Protein AF-A0A954CKX5-F1 (afdb_monomer)

Sequence (152 aa):
MALTPSQRLAYLEKWARLHYANYLRYARDHALVWDEKLSFSQRNLVERLTDEQAELYKDIIQAIYDADGIEPPLGYLEDVAYLNYVHLPVLFSRAVNRFDALLPQFQTDANACLEAGEFELADLGQRIVDQVRAHADAIRPYCENEDQLSPA

Nearest PDB structures (foldseek):
  3ogh-assembly1_B  TM=6.678E-01  e=1.708E+00  Escherichia coli O6

Structure (mmCIF, N/CA/C/O backbone):
data_AF-A0A954CKX5-F1
#
_entry.id   AF-A0A954CKX5-F1
#
loop_
_atom_site.group_PDB
_atom_site.id
_atom_site.type_symbol
_atom_site.label_atom_id
_atom_site.label_alt_id
_atom_site.label_comp_id
_atom_site.label_asym_id
_atom_site.label_entity_id
_atom_site.label_seq_id
_atom_site.pdbx_PDB_ins_code
_atom_site.Cartn_x
_atom_site.Cartn_y
_atom_site.Cartn_z
_atom_site.occupancy
_atom_site.B_iso_or_equiv
_atom_site.auth_seq_id
_atom_site.auth_comp_id
_atom_site.auth_asym_id
_atom_site.auth_atom_id
_atom_site.pdbx_PDB_model_num
ATOM 1 N N . MET A 1 1 ? -6.529 0.471 25.352 1.00 67.19 1 MET A N 1
ATOM 2 C CA . MET A 1 1 ? -7.555 1.533 25.198 1.00 67.19 1 MET A CA 1
ATOM 3 C C . MET A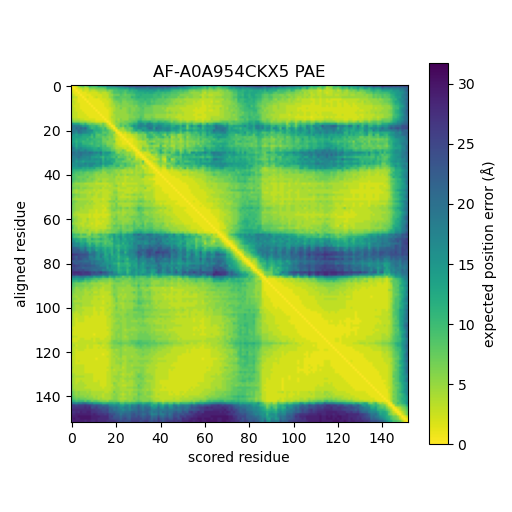 1 1 ? -8.075 1.420 23.781 1.00 67.19 1 MET A C 1
ATOM 5 O O . MET A 1 1 ? -7.246 1.239 22.904 1.00 67.19 1 MET A O 1
ATOM 9 N N . ALA A 1 2 ? -9.390 1.482 23.565 1.00 81.19 2 ALA A N 1
ATOM 10 C CA . ALA A 1 2 ? -9.944 1.479 22.210 1.00 81.19 2 ALA A CA 1
ATOM 11 C C . ALA A 1 2 ? -9.517 2.748 21.450 1.00 81.19 2 ALA A C 1
ATOM 13 O O . ALA A 1 2 ? -9.342 3.801 22.075 1.00 81.19 2 ALA A O 1
ATOM 14 N N . LEU A 1 3 ? -9.353 2.648 20.129 1.00 84.88 3 LEU A N 1
ATOM 15 C CA . LEU A 1 3 ? -9.081 3.812 19.286 1.00 84.88 3 LEU A CA 1
ATOM 16 C C . LEU A 1 3 ? -10.316 4.713 19.225 1.00 84.88 3 LEU A C 1
ATOM 18 O O . LEU A 1 3 ? -11.454 4.244 19.166 1.00 84.88 3 LEU A O 1
ATOM 22 N N . THR A 1 4 ? -10.104 6.026 19.200 1.00 87.69 4 THR A N 1
ATOM 23 C CA . THR A 1 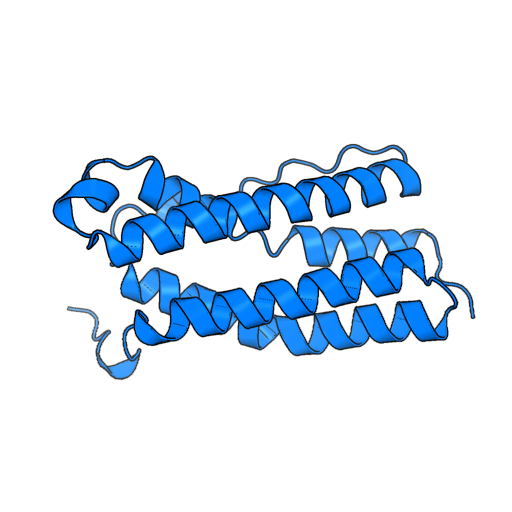4 ? -11.192 6.961 18.903 1.00 87.69 4 THR A CA 1
ATOM 24 C C . THR A 1 4 ? -11.554 6.898 17.412 1.00 87.69 4 THR A C 1
ATOM 26 O O . THR A 1 4 ? -10.698 6.565 16.586 1.00 87.69 4 THR A O 1
ATOM 29 N N . PRO A 1 5 ? -12.790 7.265 17.019 1.00 84.62 5 PRO A N 1
ATOM 30 C CA . PRO A 1 5 ? -13.170 7.362 15.606 1.00 84.62 5 PRO A CA 1
ATOM 31 C C . PRO A 1 5 ? -12.210 8.239 14.789 1.00 84.62 5 PRO A C 1
ATOM 33 O O . PRO A 1 5 ? -11.792 7.857 13.701 1.00 84.62 5 PRO A O 1
ATOM 36 N N . SER A 1 6 ? -11.757 9.360 15.359 1.00 84.50 6 SER A N 1
ATOM 37 C CA . SER A 1 6 ? -10.783 10.248 14.715 1.00 84.50 6 SER A CA 1
ATOM 38 C C . SER A 1 6 ? -9.407 9.599 14.528 1.00 84.50 6 SER A C 1
ATOM 40 O O . SER A 1 6 ? -8.734 9.885 13.544 1.00 84.50 6 SER A O 1
ATOM 42 N N . GLN A 1 7 ? -8.976 8.723 15.443 1.00 87.00 7 GLN A N 1
ATOM 43 C CA . GLN A 1 7 ? -7.728 7.968 15.284 1.00 87.00 7 GLN A CA 1
ATOM 44 C C . GLN A 1 7 ? -7.848 6.914 14.182 1.00 87.00 7 GLN A C 1
ATOM 46 O O . GLN A 1 7 ? -6.953 6.819 13.345 1.00 87.00 7 GLN A O 1
ATOM 51 N N . ARG A 1 8 ? -8.963 6.171 14.144 1.00 85.31 8 ARG A N 1
ATOM 52 C CA . ARG A 1 8 ? -9.246 5.196 13.078 1.00 85.31 8 ARG A CA 1
ATOM 53 C C . ARG A 1 8 ? -9.237 5.867 11.702 1.00 85.31 8 ARG A C 1
ATOM 55 O O . ARG A 1 8 ? -8.527 5.413 10.809 1.00 85.31 8 ARG A O 1
ATOM 62 N N . LEU A 1 9 ? -9.953 6.984 11.562 1.00 85.06 9 LEU A N 1
ATOM 63 C CA . LEU A 1 9 ? -9.996 7.744 10.314 1.00 85.06 9 LEU A CA 1
ATOM 64 C C . LEU A 1 9 ? -8.609 8.271 9.924 1.00 85.06 9 LEU A C 1
ATOM 66 O O . LEU A 1 9 ? -8.210 8.139 8.774 1.00 85.06 9 LEU A O 1
ATOM 70 N N . ALA A 1 10 ? -7.831 8.792 10.877 1.00 85.50 10 ALA A N 1
ATOM 71 C CA . ALA A 1 10 ? -6.480 9.277 10.599 1.00 85.50 10 ALA A CA 1
ATOM 72 C C . ALA A 1 10 ? -5.536 8.173 10.088 1.00 85.50 10 ALA A C 1
ATOM 74 O O . ALA A 1 10 ? -4.696 8.442 9.226 1.00 85.50 10 ALA A O 1
ATOM 75 N N . TYR A 1 11 ? -5.658 6.939 10.592 1.00 88.06 11 TYR A N 1
ATOM 76 C CA . TYR A 1 11 ? -4.899 5.798 10.070 1.00 88.06 11 TYR A CA 1
ATOM 77 C C . TYR A 1 11 ? -5.329 5.449 8.647 1.00 88.06 11 TYR A C 1
ATOM 79 O O . TYR A 1 11 ? -4.481 5.383 7.758 1.00 88.06 11 TYR A O 1
ATOM 87 N N . LEU A 1 12 ? -6.635 5.330 8.408 1.00 86.44 12 LEU A N 1
ATOM 88 C CA . LEU A 1 12 ? -7.182 5.024 7.089 1.00 86.44 12 LEU A CA 1
ATOM 89 C C . LEU A 1 12 ? -6.832 6.094 6.045 1.00 86.44 12 LEU A C 1
ATOM 91 O O . LEU A 1 12 ? -6.380 5.760 4.953 1.00 86.44 12 LEU A O 1
ATOM 95 N N . GLU A 1 13 ? -6.953 7.380 6.381 1.00 81.12 13 GLU A N 1
ATOM 96 C CA . GLU A 1 13 ? -6.547 8.481 5.504 1.00 81.12 13 GLU A CA 1
ATOM 97 C C . GLU A 1 13 ? -5.048 8.439 5.199 1.00 81.12 13 GLU A C 1
ATOM 99 O O . GLU A 1 13 ? -4.632 8.687 4.065 1.00 81.12 13 GLU A O 1
ATOM 104 N N . LYS A 1 14 ? -4.213 8.130 6.199 1.00 83.19 14 LYS A N 1
ATOM 105 C CA . LYS A 1 14 ? -2.767 8.014 5.992 1.00 83.19 14 LYS A CA 1
ATOM 106 C C . LYS A 1 14 ? -2.444 6.850 5.051 1.00 83.19 14 LYS A C 1
ATOM 108 O O . LYS A 1 14 ? -1.632 7.027 4.142 1.00 83.19 14 LYS A O 1
ATOM 113 N N . TRP A 1 15 ? -3.086 5.699 5.232 1.00 85.44 15 TRP A N 1
ATOM 114 C CA . TRP A 1 15 ? -2.910 4.530 4.371 1.00 85.44 15 TRP A CA 1
ATOM 115 C C . TRP A 1 15 ? -3.434 4.773 2.949 1.00 85.44 15 TRP A C 1
ATOM 117 O O . TRP A 1 15 ? -2.749 4.440 1.984 1.00 85.44 15 TRP A O 1
ATOM 127 N N . ALA A 1 16 ? -4.565 5.468 2.800 1.00 76.69 16 ALA A N 1
ATOM 128 C CA . ALA A 1 16 ? -5.118 5.874 1.505 1.00 76.69 16 ALA A CA 1
ATOM 129 C C . ALA A 1 16 ? -4.187 6.823 0.725 1.00 76.69 16 ALA A C 1
ATOM 131 O O . ALA A 1 16 ? -4.120 6.773 -0.503 1.00 76.69 16 ALA A O 1
ATOM 132 N N . ARG A 1 17 ? -3.423 7.682 1.417 1.00 70.25 17 ARG A N 1
ATOM 133 C CA . ARG A 1 17 ? -2.452 8.610 0.798 1.00 70.25 17 ARG A CA 1
ATOM 134 C C . ARG A 1 17 ? -1.205 7.929 0.236 1.00 70.25 17 ARG A C 1
ATOM 136 O O . ARG A 1 17 ? -0.391 8.601 -0.409 1.00 70.25 17 ARG A O 1
ATOM 143 N N . LEU A 1 18 ? -1.032 6.623 0.430 1.00 69.00 18 LEU A N 1
ATOM 144 C CA . LEU A 1 18 ? 0.042 5.860 -0.206 1.00 69.00 18 LEU A CA 1
ATOM 145 C C . LEU A 1 18 ? -0.249 5.556 -1.690 1.00 69.00 18 LEU A C 1
ATOM 147 O O . LEU A 1 18 ? 0.277 4.608 -2.266 1.00 69.00 18 LEU A O 1
ATOM 151 N N . HIS A 1 19 ? -1.089 6.365 -2.334 1.00 60.50 19 HIS A N 1
ATOM 152 C CA . HIS A 1 19 ? -1.658 6.035 -3.622 1.00 60.50 19 HIS A CA 1
ATOM 153 C C . HIS A 1 19 ? -0.655 6.138 -4.775 1.00 60.50 19 HIS A C 1
ATOM 155 O O . HIS A 1 19 ? -0.450 7.171 -5.411 1.00 60.50 19 HIS A O 1
ATOM 161 N N . TYR A 1 20 ? -0.056 4.985 -5.041 1.00 56.16 20 TYR A N 1
ATOM 162 C CA . TYR A 1 20 ? 0.888 4.698 -6.106 1.00 56.16 20 TYR A CA 1
ATOM 163 C C . TYR A 1 20 ? 0.225 4.579 -7.488 1.00 56.16 20 TYR A C 1
ATOM 165 O O . TYR A 1 20 ? 0.870 4.714 -8.523 1.00 56.16 20 TYR A O 1
ATOM 173 N N . ALA A 1 21 ? -1.091 4.361 -7.527 1.00 55.53 21 ALA A N 1
ATOM 174 C CA . ALA A 1 21 ? -1.828 4.070 -8.751 1.00 55.53 21 ALA A CA 1
ATOM 175 C C . ALA A 1 21 ? -1.700 5.164 -9.819 1.00 55.53 21 ALA A C 1
ATOM 177 O O . ALA A 1 21 ? -1.778 4.851 -10.997 1.00 55.53 21 ALA A O 1
ATOM 178 N N . ASN A 1 22 ? -1.468 6.426 -9.451 1.00 57.81 22 ASN A N 1
ATOM 179 C CA . ASN A 1 22 ? -1.498 7.525 -10.416 1.00 57.81 22 ASN A CA 1
ATOM 180 C C . ASN A 1 22 ? -0.339 7.499 -11.416 1.00 57.81 22 ASN A C 1
ATOM 182 O O . ASN A 1 22 ? -0.561 7.777 -12.590 1.00 57.81 22 ASN A O 1
ATOM 186 N N . TYR A 1 23 ? 0.872 7.126 -10.995 1.00 59.38 23 TYR A N 1
ATOM 187 C CA . TYR A 1 23 ? 2.006 7.068 -11.919 1.00 59.38 23 TYR A CA 1
ATOM 188 C C . TYR A 1 23 ? 2.104 5.691 -12.622 1.00 59.38 23 TYR A C 1
ATOM 190 O O . TYR A 1 23 ? 2.491 5.651 -13.785 1.00 59.38 23 TYR A O 1
ATOM 198 N N . LEU A 1 24 ? 1.688 4.579 -11.981 1.00 64.75 24 LEU A N 1
ATOM 199 C CA . LEU A 1 24 ? 1.516 3.280 -12.659 1.00 64.75 24 LEU A CA 1
ATOM 200 C C . LEU A 1 24 ? 0.453 3.389 -13.757 1.00 64.75 24 LEU A C 1
ATOM 202 O O . LEU A 1 24 ? 0.694 2.988 -14.893 1.00 64.75 24 LEU A O 1
ATOM 206 N N . ARG A 1 25 ? -0.702 3.990 -13.429 1.00 65.00 25 ARG A N 1
ATOM 207 C CA . ARG A 1 25 ? -1.741 4.322 -14.409 1.00 65.00 25 ARG A CA 1
ATOM 208 C C . ARG A 1 25 ? -1.206 5.272 -15.453 1.00 65.00 25 ARG A C 1
ATOM 210 O O . ARG A 1 25 ? -1.466 5.033 -16.613 1.00 65.00 25 ARG A O 1
ATOM 217 N N . TYR A 1 26 ? -0.432 6.294 -15.092 1.00 64.69 26 TYR A N 1
ATOM 218 C CA . TYR A 1 26 ? 0.193 7.157 -16.092 1.00 64.69 26 TYR A CA 1
ATOM 219 C C . TYR A 1 26 ? 1.087 6.355 -17.046 1.00 64.69 26 TYR A C 1
ATOM 221 O O . TYR A 1 26 ? 0.926 6.478 -18.251 1.00 64.69 26 TYR A O 1
ATOM 229 N N . ALA A 1 27 ? 1.978 5.496 -16.538 1.00 62.47 27 ALA A N 1
ATOM 230 C CA . ALA A 1 27 ? 2.854 4.665 -17.362 1.00 62.47 27 ALA A CA 1
ATOM 231 C C . ALA A 1 27 ? 2.058 3.719 -18.274 1.00 62.47 27 ALA A C 1
ATOM 233 O O . ALA A 1 27 ? 2.419 3.569 -19.438 1.00 62.47 27 ALA A O 1
ATOM 234 N N . ARG A 1 28 ? 0.968 3.137 -17.759 1.00 63.88 28 ARG A N 1
ATOM 235 C CA . ARG A 1 28 ? 0.019 2.298 -18.505 1.00 63.88 28 ARG A CA 1
ATOM 236 C C . ARG A 1 28 ? -0.762 3.073 -19.564 1.00 63.88 28 ARG A C 1
ATOM 238 O O . ARG A 1 28 ? -0.912 2.607 -20.687 1.00 63.88 28 ARG A O 1
ATOM 245 N N . ASP A 1 29 ? -1.268 4.243 -19.203 1.00 67.50 29 ASP A N 1
ATOM 246 C CA . ASP A 1 29 ? -2.199 5.029 -20.009 1.00 67.50 29 ASP A CA 1
ATOM 247 C C . ASP A 1 29 ? -1.442 5.913 -21.037 1.00 67.50 29 ASP A C 1
ATOM 249 O O . ASP A 1 29 ? -2.016 6.315 -22.050 1.00 67.50 29 ASP A O 1
ATOM 253 N N . HIS A 1 30 ? -0.139 6.178 -20.843 1.00 65.88 30 HIS A N 1
ATOM 254 C CA . HIS A 1 30 ? 0.730 6.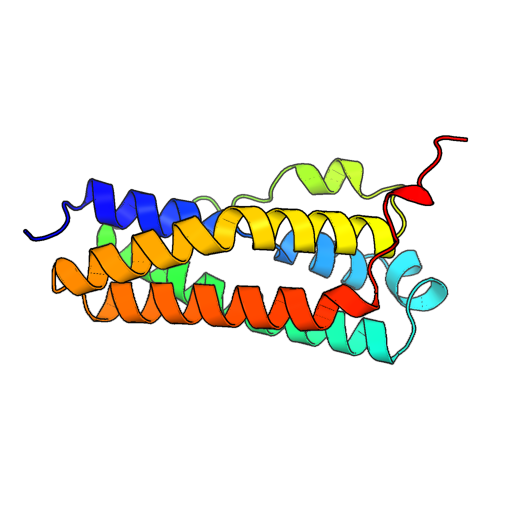843 -21.823 1.00 65.88 30 HIS A CA 1
ATOM 255 C C . HIS A 1 30 ? 1.419 5.841 -22.758 1.00 65.88 30 HIS A C 1
ATOM 257 O O . HIS A 1 30 ? 2.510 5.349 -22.471 1.00 65.88 30 HIS A O 1
ATOM 263 N N . ALA A 1 31 ? 0.840 5.648 -23.948 1.00 56.28 31 ALA A N 1
ATOM 264 C CA . ALA A 1 31 ? 1.341 4.738 -24.988 1.00 56.28 31 ALA A CA 1
ATOM 265 C C . ALA A 1 31 ? 2.846 4.886 -25.300 1.00 56.28 31 ALA A C 1
ATOM 267 O O . ALA A 1 31 ? 3.539 3.892 -25.483 1.00 56.28 31 ALA A O 1
ATOM 268 N N . LEU A 1 32 ? 3.384 6.113 -25.299 1.00 63.44 32 LEU A N 1
ATOM 269 C CA . LEU A 1 32 ? 4.816 6.350 -25.536 1.00 63.44 32 LEU A CA 1
ATOM 270 C C . LEU A 1 32 ? 5.704 5.738 -24.437 1.00 63.44 32 LEU A C 1
ATOM 272 O O . LEU A 1 32 ? 6.742 5.145 -24.723 1.00 63.44 32 LEU A O 1
ATOM 276 N N . VAL A 1 33 ? 5.304 5.878 -23.171 1.00 60.78 33 VAL A N 1
ATOM 277 C CA . VAL A 1 33 ? 6.016 5.272 -22.036 1.00 60.78 33 VAL A CA 1
ATOM 278 C C . VAL A 1 33 ? 5.807 3.758 -22.051 1.00 60.78 33 VAL A C 1
ATOM 280 O O . VAL A 1 33 ? 6.758 3.002 -21.852 1.00 60.78 33 VAL A O 1
ATOM 283 N N . TRP A 1 34 ? 4.584 3.322 -22.349 1.00 64.62 34 TRP A N 1
ATOM 284 C CA . TRP A 1 34 ? 4.183 1.923 -22.344 1.00 64.62 34 TRP A CA 1
ATOM 285 C C . TRP A 1 34 ? 4.893 1.073 -23.397 1.00 64.62 34 TRP A C 1
ATOM 287 O O . TRP A 1 34 ? 5.434 0.016 -23.075 1.00 64.62 34 TRP A O 1
ATOM 297 N N . ASP A 1 35 ? 4.921 1.524 -24.649 1.00 63.81 35 ASP A N 1
ATOM 298 C CA . ASP A 1 35 ? 5.369 0.690 -25.763 1.00 63.81 35 ASP A CA 1
ATOM 299 C C . ASP A 1 35 ? 6.849 0.876 -26.107 1.00 63.81 35 ASP A C 1
ATOM 301 O O . ASP A 1 35 ? 7.495 -0.089 -26.520 1.00 63.81 35 ASP A O 1
ATOM 305 N N . GLU A 1 36 ? 7.414 2.073 -25.907 1.00 65.94 36 GLU A N 1
ATOM 306 C CA . GLU A 1 36 ? 8.796 2.368 -26.318 1.00 65.94 36 GLU A CA 1
ATOM 307 C C . GLU A 1 36 ? 9.812 2.353 -25.171 1.00 65.94 36 GLU A C 1
ATOM 309 O O . GLU A 1 36 ? 11.006 2.159 -25.411 1.00 65.94 36 GLU A O 1
ATOM 314 N N . LYS A 1 37 ? 9.377 2.591 -23.928 1.00 66.25 37 LYS A N 1
ATOM 315 C CA . LYS A 1 37 ? 10.283 2.706 -22.770 1.00 66.25 37 LYS A CA 1
ATOM 316 C C . LYS A 1 37 ? 10.250 1.494 -21.848 1.00 66.25 37 LYS A C 1
ATOM 318 O O . LYS A 1 37 ? 11.163 1.359 -21.034 1.00 66.25 37 LYS A O 1
ATOM 323 N N . LEU A 1 38 ? 9.250 0.618 -21.986 1.00 70.12 38 LEU A N 1
ATOM 324 C CA . LEU A 1 38 ? 9.085 -0.550 -21.130 1.00 70.12 38 LEU A CA 1
ATOM 325 C C . LEU A 1 38 ? 9.289 -1.887 -21.835 1.00 70.12 38 LEU A C 1
ATOM 327 O O . LEU A 1 38 ? 8.660 -2.215 -22.845 1.00 70.12 38 LEU A O 1
ATOM 331 N N . SER A 1 39 ? 10.108 -2.734 -21.213 1.00 76.38 39 SER A N 1
ATOM 332 C CA . SER A 1 39 ? 10.159 -4.151 -21.545 1.00 76.38 39 SER A CA 1
ATOM 333 C C . SER A 1 39 ? 8.811 -4.819 -21.245 1.00 76.38 39 SER A C 1
ATOM 335 O O . SER A 1 39 ? 8.002 -4.342 -20.445 1.00 76.38 39 SER A O 1
ATOM 337 N N . PHE A 1 40 ? 8.565 -5.973 -21.862 1.00 78.31 40 PHE A N 1
ATOM 338 C CA . PHE A 1 40 ? 7.378 -6.776 -21.561 1.00 78.31 40 PHE A CA 1
ATOM 339 C C . PHE A 1 40 ? 7.289 -7.157 -20.070 1.00 78.31 40 PHE A C 1
ATOM 341 O O . PHE A 1 40 ? 6.210 -7.122 -19.486 1.00 78.31 40 PHE A O 1
ATOM 348 N N . SER A 1 41 ? 8.424 -7.454 -19.423 1.00 78.19 41 SER A N 1
ATOM 349 C CA . SER A 1 41 ? 8.449 -7.781 -17.992 1.00 78.19 41 SER A CA 1
ATOM 350 C C . SER A 1 41 ? 8.099 -6.581 -17.111 1.00 78.19 41 SER A C 1
ATOM 352 O O . SER A 1 41 ? 7.416 -6.748 -16.104 1.00 78.19 41 SER A O 1
ATOM 354 N N . GLN A 1 42 ? 8.522 -5.375 -17.496 1.00 76.25 42 GLN A N 1
ATOM 355 C CA . GLN A 1 42 ? 8.190 -4.146 -16.779 1.00 76.25 42 GLN A CA 1
ATOM 356 C C . GLN A 1 42 ? 6.719 -3.761 -16.957 1.00 76.25 42 GLN A C 1
ATOM 358 O O . GLN A 1 42 ? 6.090 -3.351 -15.987 1.00 76.25 42 GLN A O 1
ATOM 363 N N . ARG A 1 43 ? 6.145 -3.950 -18.152 1.00 80.44 43 ARG A N 1
ATOM 364 C CA . ARG A 1 43 ? 4.703 -3.759 -18.381 1.00 80.44 43 ARG A CA 1
ATOM 365 C C . ARG A 1 43 ? 3.863 -4.693 -17.520 1.00 80.44 43 ARG A C 1
ATOM 367 O O . ARG A 1 43 ? 3.041 -4.210 -16.753 1.00 80.44 43 ARG A O 1
ATOM 374 N N . ASN A 1 44 ? 4.148 -5.996 -17.546 1.00 83.19 44 ASN A N 1
ATOM 375 C CA . ASN A 1 44 ? 3.436 -6.970 -16.708 1.00 83.19 44 ASN A CA 1
ATOM 376 C C . ASN A 1 44 ? 3.557 -6.649 -15.213 1.00 83.19 44 ASN A C 1
ATOM 378 O O . ASN A 1 44 ? 2.611 -6.845 -14.453 1.00 83.19 44 ASN A O 1
ATOM 382 N N . LEU A 1 45 ? 4.724 -6.161 -14.778 1.00 84.31 45 LEU A N 1
ATOM 383 C CA . LEU A 1 45 ? 4.897 -5.693 -13.410 1.00 84.31 45 LEU A CA 1
ATOM 384 C C . LEU A 1 45 ? 3.973 -4.505 -13.128 1.00 84.31 45 LEU A C 1
ATOM 386 O O . LEU A 1 45 ? 3.240 -4.541 -12.148 1.00 84.31 45 LEU A O 1
ATOM 390 N N . VAL A 1 46 ? 3.984 -3.480 -13.982 1.00 79.44 46 VAL A N 1
ATOM 391 C CA . VAL A 1 46 ? 3.155 -2.283 -13.804 1.00 79.44 46 VAL A CA 1
ATOM 392 C C . VAL A 1 46 ? 1.664 -2.627 -13.774 1.00 79.44 46 VAL A C 1
ATOM 394 O O . VAL A 1 46 ? 0.966 -2.141 -12.886 1.00 79.44 46 VAL A O 1
ATOM 397 N N . GLU A 1 47 ? 1.178 -3.489 -14.670 1.00 82.12 47 GLU A N 1
ATOM 398 C CA . GLU A 1 47 ? -0.225 -3.938 -14.674 1.00 82.12 47 GLU A CA 1
ATOM 399 C C . GLU A 1 47 ? -0.587 -4.625 -13.359 1.00 82.12 47 GLU A C 1
ATOM 401 O O . GLU A 1 47 ? -1.481 -4.169 -12.647 1.00 82.12 47 GLU A O 1
ATOM 406 N N . ARG A 1 48 ? 0.181 -5.653 -12.979 1.00 87.00 48 ARG A N 1
ATOM 407 C CA . ARG A 1 48 ? -0.054 -6.416 -11.752 1.00 87.00 48 ARG A CA 1
ATOM 408 C C . ARG A 1 48 ? -0.085 -5.520 -10.515 1.00 87.00 48 ARG A C 1
ATOM 410 O O . ARG A 1 48 ? -1.000 -5.626 -9.706 1.00 87.00 48 ARG A O 1
ATOM 417 N N . LEU A 1 49 ? 0.900 -4.632 -10.368 1.00 83.81 49 LEU A N 1
ATOM 418 C CA . LEU A 1 49 ? 0.961 -3.723 -9.223 1.00 83.81 49 LEU A CA 1
ATOM 419 C C . LEU A 1 49 ? -0.210 -2.730 -9.224 1.00 83.81 49 LEU A C 1
ATOM 421 O O . LEU A 1 49 ? -0.686 -2.359 -8.155 1.00 83.81 49 LEU A O 1
ATOM 425 N N . THR A 1 50 ? -0.688 -2.309 -10.401 1.00 78.75 50 THR A N 1
ATOM 426 C CA . THR A 1 50 ? -1.845 -1.405 -10.520 1.00 78.75 50 THR A CA 1
ATOM 427 C C . THR A 1 50 ? -3.108 -2.084 -10.018 1.00 78.75 50 THR A C 1
ATOM 429 O O . THR A 1 50 ? -3.848 -1.487 -9.238 1.00 78.75 50 THR A O 1
ATOM 432 N N . ASP A 1 51 ? -3.332 -3.326 -10.439 1.00 82.31 51 ASP A N 1
ATOM 433 C CA . ASP A 1 51 ? -4.518 -4.091 -10.068 1.00 82.31 51 ASP A CA 1
ATOM 434 C C . ASP A 1 51 ? -4.499 -4.448 -8.575 1.00 82.31 51 ASP A C 1
ATOM 436 O O . ASP A 1 51 ? -5.476 -4.207 -7.868 1.00 82.31 51 ASP A O 1
ATOM 440 N N . GLU A 1 52 ? -3.360 -4.926 -8.059 1.00 85.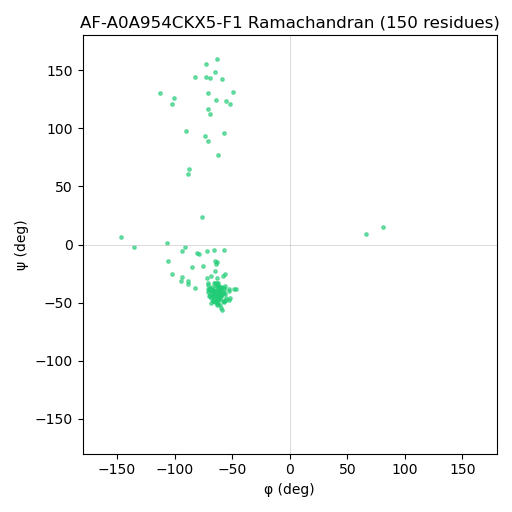88 52 GLU A N 1
ATOM 441 C CA . GLU A 1 52 ? -3.180 -5.232 -6.632 1.00 85.88 52 GLU A CA 1
ATOM 442 C C . GLU A 1 52 ? -3.430 -3.995 -5.741 1.00 85.88 52 GLU A C 1
ATOM 444 O O . GLU A 1 52 ? -4.087 -4.101 -4.702 1.00 85.88 52 GLU A O 1
ATOM 449 N N . GLN A 1 53 ? -2.948 -2.813 -6.151 1.00 79.12 53 GLN A N 1
ATOM 450 C CA . GLN A 1 53 ? -3.202 -1.549 -5.444 1.00 79.12 53 GLN A CA 1
ATOM 451 C C . GLN A 1 53 ? -4.671 -1.120 -5.526 1.00 79.12 53 GLN A C 1
ATOM 453 O O . GLN A 1 53 ? -5.218 -0.604 -4.553 1.00 79.12 53 GLN A O 1
ATOM 458 N N . ALA A 1 54 ? -5.311 -1.290 -6.687 1.00 78.00 54 ALA A N 1
ATOM 459 C CA . ALA A 1 54 ? -6.700 -0.891 -6.883 1.00 78.00 54 ALA A CA 1
ATOM 460 C C . ALA A 1 54 ? -7.648 -1.684 -5.975 1.00 78.00 54 ALA A C 1
ATOM 462 O O . ALA A 1 54 ? -8.572 -1.100 -5.412 1.00 78.00 54 ALA A O 1
ATOM 463 N N . GLU A 1 55 ? -7.405 -2.984 -5.801 1.00 82.06 55 GLU A N 1
ATOM 464 C CA . GLU A 1 55 ? -8.191 -3.820 -4.890 1.00 82.06 55 GLU A CA 1
ATOM 465 C C . GLU A 1 55 ? -7.997 -3.410 -3.428 1.00 82.06 55 GLU A C 1
ATOM 467 O O . GLU A 1 55 ? -8.975 -3.156 -2.730 1.00 82.06 55 GLU A O 1
ATOM 472 N N . LEU A 1 56 ? -6.752 -3.244 -2.972 1.00 82.12 56 LEU A N 1
ATOM 473 C CA . LEU A 1 56 ? -6.506 -2.843 -1.586 1.00 82.12 56 LEU A CA 1
ATOM 474 C C . LEU A 1 56 ? -7.056 -1.443 -1.281 1.00 82.12 56 LEU A C 1
ATOM 476 O O . LEU A 1 56 ? -7.546 -1.183 -0.184 1.00 82.12 56 LEU A O 1
ATOM 480 N N . TYR A 1 57 ? -7.013 -0.538 -2.255 1.00 78.44 57 TYR A N 1
ATOM 481 C CA . TYR A 1 57 ? -7.593 0.784 -2.087 1.00 78.44 57 TYR A CA 1
ATOM 482 C C . TYR A 1 57 ? -9.109 0.741 -1.901 1.00 78.44 57 TYR A C 1
ATOM 484 O O . TYR A 1 57 ? -9.624 1.462 -1.050 1.00 78.44 57 TYR A O 1
ATOM 492 N N . LYS A 1 58 ? -9.827 -0.119 -2.636 1.00 80.38 58 LYS A N 1
ATOM 493 C CA . LYS A 1 58 ? -11.272 -0.305 -2.425 1.00 80.38 58 LYS A CA 1
ATOM 494 C C . LYS A 1 58 ? -11.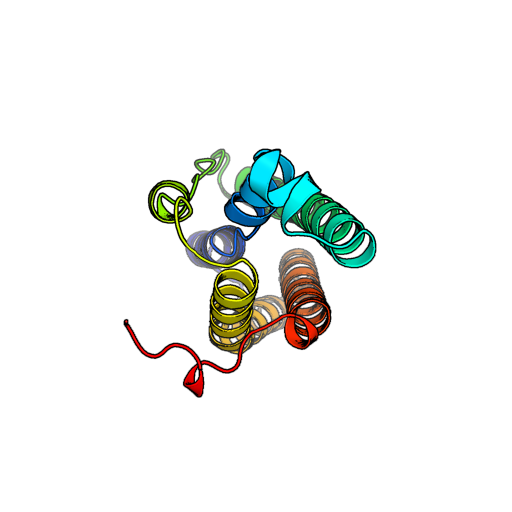571 -0.722 -0.988 1.00 80.38 58 LYS A C 1
ATOM 496 O O . LYS A 1 58 ? -12.485 -0.159 -0.394 1.00 80.38 58 LYS A O 1
ATOM 501 N N . ASP A 1 59 ? -10.772 -1.625 -0.419 1.00 85.19 59 ASP A N 1
ATOM 502 C CA . ASP A 1 59 ? -10.924 -2.051 0.977 1.00 85.19 59 ASP A CA 1
ATOM 503 C C . ASP A 1 59 ? -10.729 -0.878 1.955 1.00 85.19 59 ASP A C 1
ATOM 505 O O . ASP A 1 59 ? -11.507 -0.717 2.894 1.00 85.19 59 ASP A O 1
ATOM 509 N N . ILE A 1 60 ? -9.734 -0.012 1.719 1.00 83.25 60 ILE A N 1
ATOM 510 C CA . ILE A 1 60 ? -9.491 1.184 2.546 1.00 83.25 60 ILE A CA 1
ATOM 511 C C . ILE A 1 60 ? -10.654 2.176 2.434 1.00 83.25 60 ILE A C 1
ATOM 513 O O . ILE A 1 60 ? -11.097 2.721 3.443 1.00 83.25 60 ILE A O 1
ATOM 517 N N . ILE A 1 61 ? -11.158 2.412 1.221 1.00 80.62 61 ILE A N 1
ATOM 518 C CA . ILE A 1 61 ? -12.294 3.309 0.981 1.00 80.62 61 ILE A CA 1
ATOM 519 C C . ILE A 1 61 ? -13.556 2.786 1.657 1.00 80.62 61 ILE A C 1
ATOM 521 O O . ILE A 1 61 ? -14.246 3.556 2.325 1.00 80.62 61 ILE A O 1
ATOM 525 N N . GLN A 1 62 ? -13.827 1.487 1.535 1.00 82.69 62 GLN A N 1
ATOM 526 C CA . GLN A 1 62 ? -14.950 0.856 2.215 1.00 82.69 62 GLN A CA 1
ATOM 527 C C . GLN A 1 62 ? -14.813 0.997 3.735 1.00 82.69 62 GLN A C 1
ATOM 529 O O . GLN A 1 62 ? -15.765 1.406 4.391 1.00 82.69 62 GLN A O 1
ATOM 534 N N . ALA A 1 63 ? -13.618 0.775 4.290 1.00 83.38 63 ALA A N 1
ATOM 535 C CA . ALA A 1 63 ? -13.370 0.950 5.719 1.00 83.38 63 ALA A CA 1
ATOM 536 C C . ALA A 1 63 ? -13.570 2.402 6.194 1.00 83.38 63 ALA A C 1
ATOM 538 O O . ALA A 1 63 ? -14.052 2.620 7.304 1.00 83.38 63 ALA A O 1
ATOM 539 N N . ILE A 1 64 ? -13.237 3.408 5.373 1.00 80.19 64 ILE A N 1
ATOM 540 C CA . ILE A 1 64 ? -13.525 4.815 5.701 1.00 80.19 64 ILE A CA 1
ATOM 541 C C . ILE A 1 64 ? -15.031 5.087 5.653 1.00 80.19 64 ILE A C 1
ATOM 543 O O . ILE A 1 64 ? -15.568 5.723 6.564 1.00 80.19 64 ILE A O 1
ATOM 547 N N . TYR A 1 65 ? -15.714 4.579 4.626 1.00 77.94 65 TYR A N 1
ATOM 548 C CA . TYR A 1 65 ? -17.160 4.719 4.492 1.00 77.94 65 TYR A CA 1
ATOM 549 C C . TYR A 1 65 ? -17.898 4.097 5.684 1.00 77.94 65 TYR A C 1
ATOM 551 O O . TYR A 1 65 ? -18.784 4.727 6.256 1.00 77.94 65 TYR A O 1
ATOM 559 N N . ASP A 1 66 ? -17.489 2.908 6.118 1.00 81.19 66 ASP A N 1
ATOM 560 C CA . ASP A 1 66 ? -18.089 2.227 7.268 1.00 81.19 66 ASP A CA 1
ATOM 561 C C . ASP A 1 66 ? -17.785 2.946 8.596 1.00 81.19 66 ASP A C 1
ATOM 563 O O . ASP A 1 66 ? -18.575 2.870 9.541 1.00 81.19 66 ASP A O 1
ATOM 567 N N . ALA A 1 67 ? -16.661 3.667 8.677 1.00 75.38 67 ALA A N 1
ATOM 568 C CA . ALA A 1 67 ? -16.239 4.383 9.878 1.00 75.38 67 ALA A CA 1
ATOM 569 C C . ALA A 1 67 ? -16.900 5.763 10.057 1.00 75.38 67 ALA A C 1
ATOM 571 O O . ALA A 1 67 ? -17.184 6.135 11.197 1.00 75.38 67 ALA A O 1
ATOM 572 N N . ASP A 1 68 ? -17.116 6.524 8.978 1.00 71.88 68 ASP A N 1
ATOM 573 C CA . ASP A 1 68 ? -17.563 7.931 9.060 1.00 71.88 68 ASP A CA 1
ATOM 574 C C . ASP A 1 68 ? -18.693 8.291 8.073 1.00 71.88 68 ASP A C 1
ATOM 576 O O . ASP A 1 68 ? -19.185 9.416 8.057 1.00 71.88 68 ASP A O 1
ATOM 580 N N . GLY A 1 69 ? -19.136 7.353 7.227 1.00 71.25 69 GLY A N 1
ATOM 581 C CA . GLY A 1 69 ? -20.175 7.589 6.213 1.00 71.25 69 GLY A CA 1
ATOM 582 C C . GLY A 1 69 ? -19.762 8.565 5.105 1.00 71.25 69 GLY A C 1
ATOM 583 O O . GLY A 1 69 ? -20.601 8.982 4.304 1.00 71.25 69 GLY A O 1
ATOM 584 N N . ILE A 1 70 ? -18.484 8.949 5.065 1.00 67.50 70 ILE A N 1
ATOM 585 C CA . ILE A 1 70 ? -17.912 9.878 4.094 1.00 67.50 70 ILE A CA 1
ATOM 586 C C . ILE A 1 70 ? -17.192 9.065 3.026 1.00 67.50 70 ILE A C 1
ATOM 588 O O . ILE A 1 70 ? -16.308 8.267 3.330 1.00 67.50 70 ILE A O 1
ATOM 592 N N . GLU A 1 71 ? -17.542 9.300 1.763 1.00 60.59 71 GLU A N 1
ATOM 593 C CA . GLU A 1 71 ? -16.721 8.844 0.648 1.00 60.59 71 GLU A CA 1
ATOM 594 C C . GLU A 1 71 ? -15.443 9.699 0.629 1.00 60.59 71 GLU A C 1
ATOM 596 O O . GLU A 1 71 ? -15.529 10.925 0.482 1.00 60.59 71 GLU A O 1
ATOM 601 N N . PRO A 1 72 ? -14.254 9.107 0.832 1.00 57.53 72 PRO A N 1
ATOM 602 C CA . PRO A 1 72 ? -13.010 9.860 0.823 1.00 57.53 72 PRO A CA 1
ATOM 603 C C . PRO A 1 72 ? -12.858 10.546 -0.530 1.00 57.53 72 PRO A C 1
ATOM 605 O O . PRO A 1 72 ? -13.191 9.940 -1.554 1.00 57.53 72 PRO A O 1
ATOM 608 N N . PRO A 1 73 ? -12.323 11.777 -0.590 1.00 51.88 73 PRO A N 1
ATOM 609 C CA . PRO A 1 73 ? -11.973 12.348 -1.875 1.00 51.88 73 PRO A CA 1
ATOM 610 C C . PRO A 1 73 ? -11.030 11.364 -2.573 1.00 51.88 73 PRO A C 1
ATOM 612 O O . PRO A 1 73 ? -9.989 11.007 -2.014 1.00 51.88 73 PRO A O 1
ATOM 615 N N . LEU A 1 74 ? -11.403 10.924 -3.782 1.00 52.06 74 LEU A N 1
ATOM 616 C CA . LEU A 1 74 ? -10.519 10.230 -4.718 1.00 52.06 74 LEU A CA 1
ATOM 617 C C . LEU A 1 74 ? -9.404 11.214 -5.079 1.00 52.06 74 LEU A C 1
ATOM 619 O O . LEU A 1 74 ? -9.449 11.910 -6.094 1.00 52.06 74 LEU A O 1
ATOM 623 N N . GLY A 1 75 ? -8.456 11.369 -4.160 1.00 47.53 75 GLY A N 1
ATOM 624 C CA . GLY A 1 75 ? -7.359 12.302 -4.253 1.00 47.53 75 GLY A CA 1
ATOM 625 C C . GLY A 1 75 ? -6.414 11.803 -5.323 1.00 47.53 75 GLY A C 1
ATOM 626 O O . GLY A 1 75 ? -5.476 11.059 -5.043 1.00 47.53 75 GLY A O 1
ATOM 627 N N . TYR A 1 76 ? -6.664 12.220 -6.560 1.00 47.50 76 TYR A N 1
ATOM 628 C CA . TYR A 1 76 ? -5.646 12.269 -7.592 1.00 47.50 76 TYR A CA 1
ATOM 629 C C . TYR A 1 76 ? -4.521 13.153 -7.046 1.00 47.50 76 TYR A C 1
ATOM 631 O O . TYR A 1 76 ? -4.625 14.375 -7.080 1.00 47.50 76 TYR A O 1
ATOM 639 N N . LEU A 1 77 ? -3.484 12.549 -6.455 1.00 46.50 77 LEU A N 1
ATOM 640 C CA . LEU A 1 77 ? -2.277 13.278 -6.077 1.00 46.50 77 LEU A CA 1
ATOM 641 C C . LEU A 1 77 ? -1.795 14.049 -7.312 1.00 46.50 77 LEU A C 1
ATOM 643 O O . LEU A 1 77 ? -1.528 13.451 -8.356 1.00 46.50 77 LEU A O 1
ATOM 647 N N . GLU A 1 78 ? -1.711 15.371 -7.166 1.00 43.53 78 GLU A N 1
ATOM 648 C CA . GLU A 1 78 ? -1.340 16.375 -8.177 1.00 43.53 78 GLU A CA 1
ATOM 649 C C . GLU A 1 78 ? 0.045 16.133 -8.816 1.00 43.53 78 GLU A C 1
ATOM 651 O O . GLU A 1 78 ? 0.417 16.792 -9.787 1.00 43.53 78 GLU A O 1
ATOM 656 N N . ASP A 1 79 ? 0.788 15.134 -8.337 1.00 49.44 79 ASP A N 1
ATOM 657 C CA . ASP A 1 79 ? 2.111 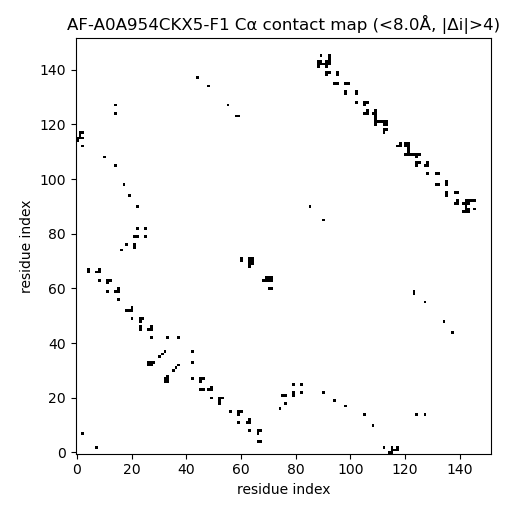14.741 -8.821 1.00 49.44 79 ASP A CA 1
ATOM 658 C C . ASP A 1 79 ? 2.118 14.244 -10.282 1.00 49.44 79 ASP A C 1
ATOM 660 O O . ASP A 1 79 ? 3.180 14.200 -10.904 1.00 49.44 79 ASP A O 1
ATOM 664 N N . VAL A 1 80 ? 0.956 13.922 -10.876 1.00 46.56 80 VAL A N 1
ATOM 665 C CA . VAL A 1 80 ? 0.854 13.483 -12.286 1.00 46.56 80 VAL A CA 1
ATOM 666 C C . VAL A 1 80 ? 1.311 14.572 -13.261 1.00 46.56 80 VAL A C 1
ATOM 668 O O . VAL A 1 80 ? 1.914 14.267 -14.289 1.00 46.56 80 VAL A O 1
ATOM 671 N N . ALA A 1 81 ? 1.095 15.849 -12.929 1.00 43.19 81 ALA A N 1
ATOM 672 C CA . ALA A 1 81 ? 1.488 16.964 -13.792 1.00 43.19 81 ALA A CA 1
ATOM 673 C C . ALA A 1 81 ? 3.018 17.073 -13.979 1.00 43.19 81 ALA A C 1
ATOM 675 O O . ALA A 1 81 ? 3.477 17.602 -14.993 1.00 43.19 81 ALA A O 1
ATOM 676 N N . TYR A 1 82 ? 3.811 16.519 -13.053 1.00 44.16 82 TYR A N 1
ATOM 677 C CA . TYR A 1 82 ? 5.276 16.491 -13.123 1.00 44.16 82 TYR A CA 1
ATOM 678 C C . TYR A 1 82 ? 5.840 15.238 -13.819 1.00 44.16 82 TYR A C 1
ATOM 680 O O . TYR A 1 82 ? 7.054 15.140 -14.007 1.00 44.16 82 TYR A O 1
ATOM 688 N N . LEU A 1 83 ? 4.991 14.290 -14.241 1.00 50.72 83 LEU A N 1
ATOM 689 C CA . LEU A 1 83 ? 5.416 13.031 -14.875 1.00 50.72 83 LEU A CA 1
ATOM 690 C C . LEU A 1 83 ? 5.807 13.172 -16.352 1.00 50.72 83 LEU A C 1
ATOM 692 O O . LEU A 1 83 ? 6.363 12.236 -16.918 1.00 50.72 83 LEU A O 1
ATOM 696 N N . ASN A 1 84 ? 5.587 14.338 -16.968 1.00 45.88 84 ASN A N 1
ATOM 697 C CA . ASN A 1 84 ? 5.805 14.533 -18.406 1.00 45.88 84 ASN A CA 1
ATOM 698 C C . ASN A 1 84 ? 7.267 14.419 -18.882 1.00 45.88 84 ASN A C 1
ATOM 700 O O . ASN A 1 84 ? 7.495 14.467 -20.087 1.00 45.88 84 ASN A O 1
ATOM 704 N N . TYR A 1 85 ? 8.256 14.255 -17.996 1.00 48.31 85 TYR A N 1
ATOM 705 C CA . TYR A 1 85 ? 9.672 14.243 -18.397 1.00 48.31 85 TYR A CA 1
ATOM 706 C C . TYR A 1 85 ? 10.577 13.315 -17.575 1.00 48.31 85 TYR A C 1
ATOM 708 O O . TYR A 1 85 ? 11.794 13.346 -17.746 1.00 48.31 85 TYR A O 1
ATOM 716 N N . VAL A 1 86 ? 10.029 12.498 -16.672 1.00 56.03 86 VAL A N 1
ATOM 717 C CA . VAL A 1 86 ? 10.852 11.735 -15.723 1.00 56.03 86 VAL A CA 1
ATOM 718 C C . VAL A 1 86 ? 10.967 10.279 -16.170 1.00 56.03 86 VAL A C 1
ATOM 720 O O . VAL A 1 86 ? 9.970 9.576 -16.316 1.00 56.03 86 VAL A O 1
ATOM 723 N N . HIS A 1 87 ? 12.205 9.835 -16.390 1.00 68.75 87 HIS A N 1
ATOM 724 C CA . HIS A 1 87 ? 12.562 8.447 -16.677 1.00 68.75 87 HIS A CA 1
ATOM 725 C C . HIS A 1 87 ? 11.915 7.497 -15.656 1.00 68.75 87 HIS A C 1
ATOM 727 O O . HIS A 1 87 ? 12.009 7.721 -14.451 1.00 68.75 87 HIS A O 1
ATOM 733 N N . LEU A 1 88 ? 11.260 6.427 -16.122 1.00 70.19 88 LEU A N 1
ATOM 734 C CA . LEU A 1 88 ? 10.553 5.490 -15.243 1.00 70.19 88 LEU A CA 1
ATOM 735 C C . LEU A 1 88 ? 11.414 4.933 -14.088 1.00 70.19 88 LEU A C 1
ATOM 737 O O . LEU A 1 88 ? 10.892 4.857 -12.978 1.00 70.19 88 LEU A O 1
ATOM 741 N N . PRO A 1 89 ? 12.711 4.619 -14.277 1.00 73.44 89 PRO A N 1
ATOM 742 C CA . PRO A 1 89 ? 13.581 4.240 -13.165 1.00 73.44 89 PRO A CA 1
ATOM 743 C C . PRO A 1 89 ? 13.655 5.274 -12.034 1.00 73.44 89 PRO A C 1
ATOM 745 O O . PRO A 1 89 ? 13.673 4.899 -10.869 1.00 73.44 89 PRO A O 1
ATOM 748 N N . VAL A 1 90 ? 13.618 6.573 -12.344 1.00 73.81 90 VAL A N 1
ATOM 749 C CA . VAL A 1 90 ? 13.588 7.655 -11.343 1.00 73.81 90 VAL A CA 1
ATOM 750 C C . VAL A 1 90 ? 12.262 7.675 -10.593 1.00 73.81 90 VAL A C 1
ATOM 752 O O . VAL A 1 90 ? 12.224 7.921 -9.387 1.00 73.81 90 VAL A O 1
ATOM 755 N N . LEU A 1 91 ? 11.158 7.404 -11.290 1.00 73.12 91 LEU A N 1
ATOM 756 C CA . LEU A 1 91 ? 9.841 7.286 -10.662 1.00 73.12 91 LEU A CA 1
ATOM 757 C C . LEU A 1 91 ? 9.791 6.084 -9.718 1.00 73.12 91 LEU A C 1
ATOM 759 O O . LEU A 1 91 ? 9.311 6.213 -8.595 1.00 73.12 91 LEU A O 1
ATOM 763 N N . PHE A 1 92 ? 10.355 4.954 -10.138 1.00 77.88 92 PHE A N 1
ATOM 764 C CA . PHE A 1 92 ? 10.538 3.769 -9.309 1.00 77.88 92 PHE A CA 1
ATOM 765 C C . PHE A 1 92 ? 11.444 4.030 -8.098 1.00 77.88 92 PHE A C 1
ATOM 767 O O . PHE A 1 92 ? 11.095 3.626 -6.991 1.00 77.88 92 PHE A O 1
ATOM 774 N N . SER A 1 93 ? 12.536 4.785 -8.240 1.00 79.38 93 SER A N 1
ATOM 775 C CA . SER A 1 93 ? 13.366 5.177 -7.091 1.00 79.38 93 SER A CA 1
ATOM 776 C C . SER A 1 93 ? 12.580 6.042 -6.098 1.00 79.38 93 SER A C 1
ATOM 778 O O . SER A 1 93 ? 12.545 5.746 -4.905 1.00 79.38 93 SER A O 1
ATOM 780 N N . ARG A 1 94 ? 11.855 7.062 -6.579 1.00 77.69 94 ARG A N 1
ATOM 781 C CA . ARG A 1 94 ? 11.003 7.921 -5.730 1.00 77.69 94 ARG A CA 1
ATOM 782 C C . ARG A 1 94 ? 9.907 7.133 -5.016 1.00 77.69 94 ARG A C 1
ATOM 784 O O . ARG A 1 94 ? 9.600 7.414 -3.858 1.00 77.69 94 ARG A O 1
ATOM 791 N N . ALA A 1 95 ? 9.329 6.153 -5.703 1.00 77.31 95 ALA A N 1
ATOM 792 C CA . ALA A 1 95 ? 8.343 5.240 -5.155 1.00 77.31 95 ALA A CA 1
ATOM 793 C C . ALA A 1 95 ? 8.878 4.454 -3.966 1.00 77.31 95 ALA A C 1
ATOM 795 O O . ALA A 1 95 ? 8.319 4.511 -2.873 1.00 77.31 95 ALA A O 1
ATOM 796 N N . VAL A 1 96 ? 9.986 3.749 -4.199 1.00 84.12 96 VAL A N 1
ATOM 797 C CA . VAL A 1 96 ? 10.635 2.899 -3.209 1.00 84.12 96 VAL A CA 1
ATOM 798 C C . VAL A 1 96 ? 11.076 3.741 -2.017 1.00 84.12 96 VAL A C 1
ATOM 800 O O . VAL A 1 96 ? 10.777 3.370 -0.890 1.00 84.12 96 VAL A O 1
ATOM 803 N N . ASN A 1 97 ? 11.650 4.926 -2.243 1.00 82.94 97 ASN A N 1
ATOM 804 C CA . ASN A 1 97 ? 12.021 5.848 -1.167 1.00 82.94 97 ASN A CA 1
ATOM 805 C C . ASN A 1 97 ? 10.812 6.271 -0.319 1.00 82.94 97 ASN A C 1
ATOM 807 O O . ASN A 1 97 ? 10.889 6.313 0.910 1.00 82.94 97 ASN A O 1
ATOM 811 N N . ARG A 1 98 ? 9.671 6.565 -0.955 1.00 80.56 98 ARG A N 1
ATOM 812 C CA . ARG A 1 98 ? 8.433 6.904 -0.241 1.00 80.56 98 ARG A CA 1
ATOM 813 C C . ARG A 1 98 ? 7.884 5.710 0.541 1.00 80.56 98 ARG A C 1
ATOM 815 O O . ARG A 1 98 ? 7.427 5.897 1.665 1.00 80.56 98 ARG A O 1
ATOM 822 N N . PHE A 1 99 ? 7.931 4.505 -0.023 1.00 83.94 99 PHE A N 1
ATOM 823 C CA . PHE A 1 99 ? 7.526 3.279 0.665 1.00 83.94 99 PHE A CA 1
ATOM 824 C C . PHE A 1 99 ? 8.415 2.996 1.872 1.00 83.94 99 PHE A C 1
ATOM 826 O O . PHE A 1 99 ? 7.900 2.851 2.978 1.00 83.94 99 PHE A O 1
ATOM 833 N N . ASP A 1 100 ? 9.733 3.019 1.690 1.00 86.88 100 ASP A N 1
ATOM 834 C CA . ASP A 1 100 ? 10.715 2.787 2.748 1.00 86.88 100 ASP A CA 1
ATOM 835 C C . ASP A 1 100 ? 10.558 3.812 3.890 1.00 86.88 100 ASP A C 1
ATOM 837 O O . ASP A 1 100 ? 10.650 3.452 5.064 1.00 86.88 100 ASP A O 1
ATOM 841 N N . ALA A 1 101 ? 10.227 5.071 3.575 1.00 86.00 101 ALA A N 1
ATOM 842 C CA . ALA A 1 101 ? 9.969 6.107 4.576 1.00 86.00 101 ALA A CA 1
ATOM 843 C C . ALA A 1 101 ? 8.652 5.915 5.357 1.00 86.00 101 ALA A C 1
ATOM 845 O O . ALA A 1 101 ? 8.574 6.283 6.530 1.00 86.00 101 ALA A O 1
ATOM 846 N N . LEU A 1 102 ? 7.604 5.371 4.726 1.00 84.06 102 LEU A N 1
ATOM 847 C CA . LEU A 1 102 ? 6.264 5.253 5.321 1.00 84.06 102 LEU A CA 1
ATOM 848 C C . LEU A 1 102 ? 6.015 3.903 6.008 1.00 84.06 102 LEU A C 1
ATOM 850 O O . LEU A 1 102 ? 5.250 3.844 6.974 1.00 84.06 102 LEU A O 1
ATOM 854 N N . LEU A 1 103 ? 6.685 2.836 5.563 1.00 88.81 103 LEU A N 1
ATOM 855 C CA . LEU A 1 103 ? 6.538 1.473 6.085 1.00 88.81 103 LEU A CA 1
ATOM 856 C C . LEU A 1 103 ? 6.680 1.368 7.617 1.00 88.81 103 LEU A C 1
ATOM 858 O O . LEU A 1 103 ? 5.820 0.732 8.232 1.00 88.81 103 LEU A O 1
ATOM 862 N N . PRO A 1 104 ? 7.680 1.996 8.277 1.00 92.81 104 PRO A N 1
ATOM 863 C CA . PRO A 1 104 ? 7.805 1.923 9.735 1.00 92.81 104 PRO A CA 1
ATOM 864 C C . PRO A 1 104 ? 6.597 2.518 10.462 1.00 92.81 104 PRO A C 1
ATOM 866 O O . PRO A 1 104 ? 6.127 1.972 11.464 1.00 92.81 104 PRO A O 1
ATOM 869 N N . GLN A 1 105 ? 6.061 3.623 9.940 1.00 90.75 105 GLN A N 1
ATOM 870 C CA . GLN A 1 105 ? 4.887 4.259 10.519 1.00 90.75 105 GLN A CA 1
ATOM 871 C C . GLN A 1 105 ? 3.636 3.405 10.302 1.00 90.75 105 GLN A C 1
ATOM 873 O O . GLN A 1 105 ? 2.830 3.284 11.216 1.00 90.75 105 GLN A O 1
ATOM 878 N N . PHE A 1 106 ? 3.481 2.780 9.134 1.00 91.00 106 PHE A N 1
ATOM 879 C CA . PHE A 1 106 ? 2.322 1.932 8.848 1.00 91.00 106 PHE A CA 1
ATOM 880 C C . PHE A 1 106 ? 2.311 0.685 9.726 1.00 91.00 106 PHE A C 1
ATOM 882 O O . PHE A 1 106 ? 1.272 0.337 10.278 1.00 91.00 106 PHE A O 1
ATOM 889 N N . GLN A 1 107 ? 3.480 0.077 9.940 1.00 94.75 107 GLN A N 1
ATOM 890 C CA . GLN A 1 107 ? 3.624 -1.024 10.888 1.00 94.75 107 GLN A CA 1
ATOM 891 C C . GLN A 1 107 ? 3.278 -0.587 12.316 1.00 94.75 107 GLN A C 1
ATOM 893 O O . GLN A 1 107 ? 2.616 -1.324 13.044 1.00 94.75 107 GLN A O 1
ATOM 898 N N . THR A 1 108 ? 3.701 0.615 12.714 1.00 95.25 108 THR A N 1
ATOM 899 C CA . THR A 1 108 ? 3.360 1.183 14.027 1.00 95.25 108 THR A CA 1
ATOM 900 C C . THR A 1 108 ? 1.850 1.385 14.169 1.00 95.25 108 THR A C 1
ATOM 902 O O . THR A 1 108 ? 1.281 1.003 15.188 1.00 95.25 108 THR A O 1
ATOM 905 N N . ASP A 1 109 ? 1.193 1.930 13.143 1.00 93.50 109 ASP A N 1
ATOM 906 C CA . ASP A 1 109 ? -0.253 2.172 13.138 1.00 93.50 109 ASP A CA 1
ATOM 907 C C . ASP A 1 109 ? -1.041 0.841 13.188 1.00 93.50 109 ASP A C 1
ATOM 909 O O . ASP A 1 109 ? -1.988 0.712 13.966 1.00 93.50 109 ASP A O 1
ATOM 913 N N . ALA A 1 110 ? -0.616 -0.181 12.435 1.00 93.94 110 ALA A N 1
ATOM 914 C CA . ALA A 1 110 ? -1.220 -1.518 12.460 1.00 93.94 110 ALA A CA 1
ATOM 915 C C . ALA A 1 110 ? -1.080 -2.196 13.837 1.00 93.94 110 ALA A C 1
ATOM 917 O O . ALA A 1 110 ? -2.050 -2.734 14.375 1.00 93.94 110 ALA A O 1
ATOM 918 N N . ASN A 1 111 ? 0.102 -2.104 14.455 1.00 95.75 111 ASN A N 1
ATOM 919 C CA . ASN A 1 111 ? 0.333 -2.625 15.805 1.00 95.75 111 ASN A CA 1
ATOM 920 C C . ASN A 1 111 ? -0.521 -1.891 16.849 1.00 95.75 111 ASN A C 1
ATOM 922 O O . ASN A 1 111 ? -1.086 -2.530 17.732 1.00 95.75 111 ASN A O 1
ATOM 926 N N . ALA A 1 112 ? -0.673 -0.569 16.724 1.00 94.44 112 ALA A N 1
ATOM 927 C CA . ALA A 1 112 ? -1.532 0.213 17.611 1.00 94.44 112 ALA A CA 1
ATOM 928 C C . ALA A 1 112 ? -3.009 -0.213 17.507 1.00 94.44 112 ALA A C 1
ATOM 930 O O . ALA A 1 112 ? -3.704 -0.275 18.522 1.00 94.44 112 ALA A O 1
ATOM 931 N N . CYS A 1 113 ? -3.484 -0.562 16.305 1.00 93.69 113 CYS A N 1
ATOM 932 C CA . CYS A 1 113 ? -4.815 -1.149 16.120 1.00 93.69 113 CYS A CA 1
ATOM 933 C C . CYS A 1 113 ? -4.932 -2.495 16.850 1.00 93.69 113 CYS A C 1
ATOM 935 O O . CYS A 1 113 ? -5.892 -2.719 17.590 1.00 93.69 113 CYS A O 1
ATOM 937 N N . LEU A 1 114 ? -3.927 -3.365 16.715 1.00 95.06 114 LEU A N 1
ATOM 938 C CA . LEU A 1 114 ? -3.910 -4.666 17.383 1.00 95.06 114 LEU A CA 1
ATOM 939 C C . LEU A 1 114 ? -3.946 -4.526 18.915 1.00 95.06 114 LEU A C 1
ATOM 941 O O . LEU A 1 114 ? -4.748 -5.181 19.579 1.00 95.06 114 LEU A O 1
ATOM 945 N N . GLU A 1 115 ? -3.128 -3.634 19.478 1.00 95.12 115 GLU A N 1
ATOM 946 C CA . GLU A 1 115 ? -3.092 -3.335 20.917 1.00 95.12 115 GLU A CA 1
ATOM 947 C C . GLU A 1 115 ? -4.406 -2.730 21.438 1.00 95.12 115 GLU A C 1
ATOM 949 O O . GLU A 1 115 ? -4.771 -2.908 22.606 1.00 95.12 115 GLU A O 1
ATOM 954 N N . ALA A 1 116 ? -5.139 -2.024 20.576 1.00 92.94 116 ALA A N 1
ATOM 955 C CA . ALA A 1 116 ? -6.451 -1.469 20.881 1.00 92.94 116 ALA A CA 1
ATOM 956 C C . ALA A 1 116 ? -7.601 -2.490 20.770 1.00 92.94 116 ALA A C 1
ATOM 958 O O . ALA A 1 116 ? -8.719 -2.168 21.176 1.00 92.94 116 ALA A O 1
ATOM 959 N N . GLY A 1 117 ? -7.340 -3.707 20.274 1.00 93.25 117 GLY A N 1
ATOM 960 C CA . GLY A 1 117 ? -8.355 -4.740 20.022 1.00 93.25 117 GLY A CA 1
ATOM 961 C C . GLY A 1 117 ? -9.123 -4.556 18.708 1.00 93.25 117 GLY A C 1
ATOM 962 O O . GLY A 1 117 ? -10.171 -5.166 18.512 1.00 93.25 117 GLY A O 1
ATOM 963 N N . GLU A 1 118 ? -8.612 -3.717 17.80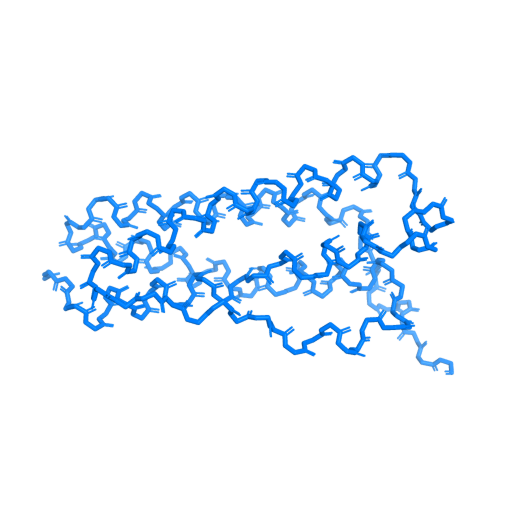9 1.00 91.75 118 GLU A N 1
ATOM 964 C CA . GLU A 1 118 ? -9.198 -3.376 16.511 1.00 91.75 118 GLU A CA 1
ATOM 965 C C . GLU A 1 118 ? -8.741 -4.373 15.440 1.00 91.75 118 GLU A C 1
ATOM 967 O O . GLU A 1 118 ? -7.992 -4.023 14.531 1.00 91.75 118 GLU A O 1
ATOM 972 N N . PHE A 1 119 ? -9.128 -5.645 15.577 1.00 92.81 119 PHE A N 1
ATOM 973 C CA . PHE A 1 119 ? -8.536 -6.740 14.794 1.00 92.81 119 PHE A CA 1
ATOM 974 C C . PHE A 1 119 ? -8.720 -6.603 13.278 1.00 92.81 119 PHE A C 1
ATOM 976 O O . PHE A 1 119 ? -7.772 -6.848 12.541 1.00 92.81 119 PHE A O 1
ATOM 983 N N . GLU A 1 120 ? -9.896 -6.182 12.809 1.00 91.12 120 GLU A N 1
ATOM 984 C CA . GLU A 1 120 ? -10.154 -5.991 11.372 1.00 91.12 120 GLU A CA 1
ATOM 985 C C . GLU A 1 120 ? -9.315 -4.842 10.796 1.00 91.12 120 GLU A C 1
ATOM 987 O O . GLU A 1 120 ? -8.727 -4.964 9.723 1.00 91.12 120 GLU A O 1
ATOM 992 N N . LEU A 1 121 ? -9.191 -3.741 11.543 1.00 90.69 121 LEU A N 1
ATOM 993 C CA . LEU A 1 121 ? -8.377 -2.598 11.135 1.00 90.69 121 LEU A CA 1
ATOM 994 C C . LEU A 1 121 ? -6.876 -2.918 11.197 1.00 90.69 121 LEU A C 1
ATOM 996 O O . LEU A 1 121 ? -6.110 -2.453 10.354 1.00 90.69 121 LEU A O 1
ATOM 1000 N N . ALA A 1 122 ? -6.455 -3.725 12.173 1.00 94.06 122 ALA A N 1
ATOM 1001 C CA . ALA A 1 122 ? -5.088 -4.218 12.285 1.00 94.06 122 ALA A CA 1
ATOM 1002 C C . ALA A 1 122 ? -4.727 -5.158 11.126 1.00 94.06 122 ALA A C 1
ATOM 1004 O O . ALA A 1 122 ? -3.642 -5.024 10.562 1.00 94.06 122 ALA A O 1
ATOM 1005 N N . ASP A 1 123 ? -5.634 -6.063 10.742 1.00 94.75 123 ASP A N 1
ATOM 1006 C CA . ASP A 1 123 ? -5.460 -6.947 9.585 1.00 94.75 123 ASP A CA 1
ATOM 1007 C C . ASP A 1 123 ? -5.343 -6.143 8.285 1.00 94.75 123 ASP A C 1
ATOM 1009 O O . ASP A 1 123 ? -4.389 -6.326 7.528 1.00 94.75 123 ASP A O 1
ATOM 1013 N N . LEU A 1 124 ? -6.235 -5.168 8.071 1.00 92.12 124 LEU A N 1
ATOM 1014 C CA . LEU A 1 124 ? -6.143 -4.248 6.936 1.00 92.12 124 LEU A CA 1
ATOM 1015 C C . LEU A 1 124 ? -4.798 -3.505 6.923 1.00 92.12 124 LEU A C 1
ATOM 1017 O O . LEU A 1 124 ? -4.109 -3.496 5.902 1.00 92.12 124 LEU A O 1
ATOM 1021 N N . GLY A 1 125 ? -4.394 -2.934 8.062 1.00 92.12 125 GLY A N 1
ATOM 1022 C CA . GLY A 1 125 ? -3.105 -2.261 8.224 1.00 92.12 125 GLY A CA 1
ATOM 1023 C C . GLY A 1 125 ? -1.918 -3.165 7.879 1.00 92.12 125 GLY A C 1
ATOM 1024 O O . GLY A 1 125 ? -1.001 -2.741 7.174 1.00 92.12 125 GLY A O 1
ATOM 1025 N N . GLN A 1 126 ? -1.948 -4.429 8.308 1.00 94.94 126 GLN A N 1
ATOM 1026 C CA . GLN A 1 126 ? -0.889 -5.391 8.007 1.00 94.94 126 GLN A CA 1
ATOM 1027 C C . GLN A 1 126 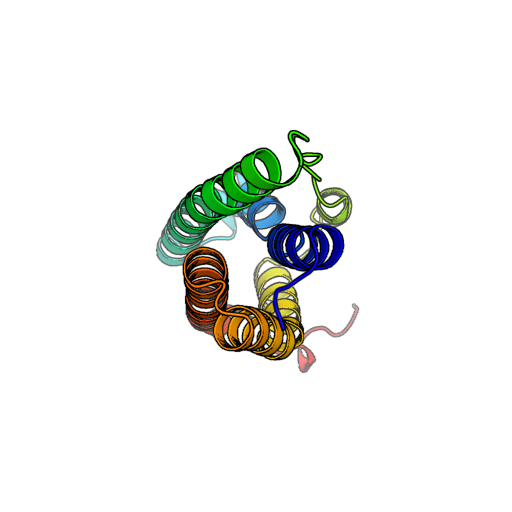? -0.871 -5.782 6.524 1.00 94.94 126 GLN A C 1
ATOM 1029 O O . GLN A 1 126 ? 0.200 -5.789 5.917 1.00 94.94 126 GLN A O 1
ATOM 1034 N N . ARG A 1 127 ? -2.036 -6.015 5.905 1.00 92.88 127 ARG A N 1
ATOM 1035 C CA . ARG A 1 127 ? -2.155 -6.266 4.457 1.00 92.88 127 ARG A CA 1
ATOM 1036 C C . ARG A 1 127 ? -1.566 -5.116 3.637 1.00 92.88 127 ARG A C 1
ATOM 1038 O O . ARG A 1 127 ? -0.890 -5.363 2.639 1.00 92.88 127 ARG A O 1
ATOM 1045 N N . ILE A 1 128 ? -1.770 -3.871 4.080 1.00 89.75 128 ILE A N 1
ATOM 1046 C CA . ILE A 1 128 ? -1.140 -2.688 3.482 1.00 89.75 128 ILE A CA 1
ATOM 1047 C C . ILE A 1 128 ? 0.375 -2.749 3.629 1.00 89.75 128 ILE A C 1
ATOM 1049 O O . ILE A 1 128 ? 1.080 -2.637 2.630 1.00 89.75 128 ILE A O 1
ATOM 1053 N N . VAL A 1 129 ? 0.897 -2.960 4.836 1.00 91.88 129 VAL A N 1
ATOM 1054 C CA . VAL A 1 129 ? 2.349 -3.050 5.060 1.00 91.88 129 VAL A CA 1
ATOM 1055 C C . VAL A 1 129 ? 2.992 -4.123 4.177 1.00 91.88 129 VAL A C 1
ATOM 1057 O O . VAL A 1 129 ? 4.018 -3.863 3.540 1.00 91.88 129 VAL A O 1
ATOM 1060 N N . ASP A 1 130 ? 2.385 -5.304 4.111 1.00 93.00 130 ASP A N 1
ATOM 1061 C CA . ASP A 1 130 ? 2.907 -6.438 3.353 1.00 93.00 130 ASP A CA 1
ATOM 1062 C C . ASP A 1 130 ? 2.883 -6.164 1.848 1.00 93.00 130 ASP A C 1
ATOM 1064 O O . ASP A 1 130 ? 3.881 -6.396 1.161 1.00 93.00 130 ASP A O 1
ATOM 1068 N N . GLN A 1 131 ? 1.783 -5.603 1.335 1.00 89.69 131 GLN A N 1
ATOM 1069 C CA . GLN A 1 131 ? 1.679 -5.238 -0.075 1.00 89.69 131 GLN A CA 1
ATOM 1070 C C . GLN A 1 131 ? 2.703 -4.162 -0.446 1.00 89.69 131 GLN A C 1
ATOM 1072 O O . GLN A 1 131 ? 3.409 -4.303 -1.442 1.00 89.69 131 GLN A O 1
ATOM 1077 N N . VAL A 1 132 ? 2.836 -3.111 0.365 1.00 87.12 132 VAL A N 1
ATOM 1078 C CA . VAL A 1 132 ? 3.785 -2.016 0.113 1.00 87.12 132 VAL A CA 1
ATOM 1079 C C . VAL A 1 132 ? 5.219 -2.522 0.087 1.00 87.12 132 VAL A C 1
ATOM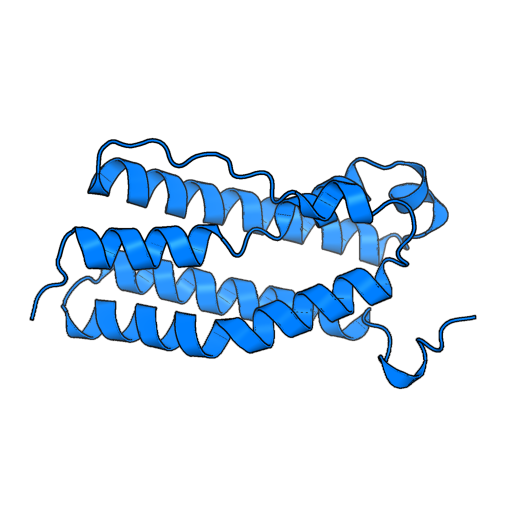 1081 O O . VAL A 1 132 ? 5.993 -2.137 -0.789 1.00 87.12 132 VAL A O 1
ATOM 1084 N N . ARG A 1 133 ? 5.567 -3.429 1.002 1.00 91.00 133 ARG A N 1
ATOM 1085 C CA . ARG A 1 133 ? 6.884 -4.068 1.024 1.00 91.00 133 ARG A CA 1
ATOM 1086 C C . ARG A 1 133 ? 7.116 -4.918 -0.221 1.00 91.00 133 ARG A C 1
ATOM 1088 O O . ARG A 1 133 ? 8.130 -4.745 -0.890 1.00 91.00 133 ARG A O 1
ATOM 1095 N N . ALA A 1 134 ? 6.157 -5.772 -0.574 1.00 91.06 134 ALA A N 1
ATOM 1096 C CA . ALA A 1 134 ? 6.243 -6.606 -1.769 1.00 91.06 134 ALA A CA 1
ATOM 1097 C C . ALA A 1 134 ? 6.360 -5.767 -3.052 1.00 91.06 134 ALA A C 1
ATOM 1099 O O . ALA A 1 134 ? 7.079 -6.136 -3.981 1.00 91.06 134 ALA A O 1
ATOM 1100 N N . HIS A 1 135 ? 5.675 -4.624 -3.106 1.00 87.94 135 HIS A N 1
ATOM 1101 C CA . HIS A 1 135 ? 5.742 -3.692 -4.228 1.00 87.94 135 HIS A CA 1
ATOM 1102 C C . HIS A 1 135 ? 7.118 -3.041 -4.291 1.00 87.94 135 HIS A C 1
ATOM 1104 O O . HIS A 1 135 ? 7.759 -3.109 -5.339 1.00 87.94 135 HIS A O 1
ATOM 1110 N N . ALA A 1 136 ? 7.609 -2.497 -3.173 1.00 87.88 136 ALA A N 1
ATOM 1111 C CA . ALA A 1 136 ? 8.951 -1.930 -3.087 1.00 87.88 136 ALA A CA 1
ATOM 1112 C C . ALA A 1 136 ? 10.014 -2.929 -3.569 1.00 87.88 136 ALA A C 1
ATOM 1114 O O . ALA A 1 136 ? 10.824 -2.588 -4.428 1.00 87.88 136 ALA A O 1
ATOM 1115 N N . ASP A 1 137 ? 9.959 -4.176 -3.100 1.00 90.88 137 ASP A N 1
ATOM 1116 C CA . ASP A 1 137 ? 10.898 -5.235 -3.482 1.00 90.88 137 ASP A CA 1
ATOM 1117 C C . ASP A 1 137 ? 10.803 -5.613 -4.965 1.00 90.88 137 ASP A C 1
ATOM 1119 O O . ASP A 1 137 ? 11.823 -5.857 -5.610 1.00 90.88 137 ASP A O 1
ATOM 1123 N N . ALA A 1 138 ? 9.597 -5.623 -5.538 1.00 88.50 138 ALA A N 1
ATOM 1124 C CA . ALA A 1 138 ? 9.400 -5.927 -6.952 1.00 88.50 138 ALA A CA 1
ATOM 1125 C C . ALA A 1 138 ? 9.890 -4.802 -7.880 1.00 88.50 138 ALA A C 1
ATOM 1127 O O . ALA A 1 138 ? 10.280 -5.068 -9.018 1.00 88.50 138 ALA A O 1
ATOM 1128 N N . ILE A 1 139 ? 9.864 -3.554 -7.406 1.00 85.88 139 ILE A N 1
ATOM 1129 C CA . ILE A 1 139 ? 10.251 -2.362 -8.168 1.00 85.88 139 ILE A CA 1
ATOM 1130 C C . ILE A 1 139 ? 11.746 -2.065 -8.038 1.00 85.88 139 ILE A C 1
ATOM 1132 O O . ILE A 1 139 ? 12.360 -1.632 -9.011 1.00 85.88 139 ILE A O 1
ATOM 1136 N N . ARG A 1 140 ? 12.346 -2.341 -6.873 1.00 88.12 140 ARG A N 1
ATOM 1137 C CA . ARG A 1 140 ? 13.751 -2.041 -6.544 1.00 88.12 140 ARG A CA 1
ATOM 1138 C C . ARG A 1 140 ? 14.770 -2.447 -7.625 1.00 88.12 140 ARG A C 1
ATOM 1140 O O . ARG A 1 140 ? 15.683 -1.662 -7.865 1.00 88.12 140 ARG A O 1
ATOM 1147 N N . PRO A 1 141 ? 14.635 -3.592 -8.330 1.00 87.81 141 PRO A N 1
ATOM 1148 C CA . PRO A 1 141 ? 15.547 -3.969 -9.416 1.00 87.81 141 PRO A CA 1
ATOM 1149 C C . PRO A 1 141 ? 15.531 -3.032 -10.633 1.00 87.81 141 PRO A C 1
ATOM 1151 O O . PRO A 1 141 ? 16.434 -3.097 -11.462 1.00 87.81 141 PRO A O 1
ATOM 1154 N N . TYR A 1 142 ? 14.496 -2.204 -10.767 1.00 80.38 142 TYR A N 1
ATOM 1155 C CA . TYR A 1 142 ? 14.287 -1.283 -11.884 1.00 80.38 142 TYR A CA 1
ATOM 1156 C C . TYR A 1 142 ? 14.549 0.180 -11.506 1.00 80.38 142 TYR A C 1
ATOM 1158 O O . TYR A 1 142 ? 14.360 1.061 -12.344 1.00 80.38 142 TYR A O 1
ATOM 1166 N N . CYS A 1 143 ? 14.952 0.440 -10.261 1.00 80.81 143 CYS A N 1
ATOM 1167 C CA . CYS A 1 143 ? 15.348 1.760 -9.791 1.00 80.81 143 CYS A CA 1
ATOM 1168 C C . CYS A 1 143 ? 16.711 2.160 -10.374 1.00 80.81 143 CYS A C 1
ATOM 1170 O O . CYS A 1 143 ? 17.615 1.333 -10.501 1.00 80.81 143 CYS A O 1
ATOM 1172 N N . GLU A 1 144 ? 16.880 3.444 -10.682 1.00 70.62 144 GLU A N 1
ATOM 1173 C CA . GLU A 1 144 ? 18.202 4.021 -10.945 1.00 70.62 144 GLU A CA 1
ATOM 1174 C C . GLU A 1 144 ? 18.891 4.371 -9.617 1.00 70.62 144 GLU A C 1
ATOM 1176 O O . GLU A 1 144 ? 18.236 4.820 -8.671 1.00 70.62 144 GLU A O 1
ATOM 1181 N N . ASN A 1 145 ? 20.217 4.194 -9.549 1.00 58.59 145 ASN A N 1
ATOM 1182 C CA . ASN A 1 145 ? 21.013 4.764 -8.461 1.00 58.59 145 ASN A CA 1
ATOM 1183 C C . ASN A 1 145 ? 20.921 6.291 -8.550 1.00 58.59 145 ASN A C 1
ATOM 1185 O O . ASN A 1 145 ? 21.271 6.859 -9.584 1.00 58.59 145 ASN A O 1
ATOM 1189 N N . GLU A 1 146 ? 20.498 6.956 -7.472 1.00 50.12 146 GLU A N 1
ATOM 1190 C CA . GLU A 1 146 ? 20.379 8.422 -7.436 1.00 50.12 146 GLU A CA 1
ATOM 1191 C C . GLU A 1 146 ? 21.700 9.136 -7.786 1.00 50.12 146 GLU A C 1
ATOM 1193 O O . GLU A 1 146 ? 21.669 10.218 -8.364 1.00 50.12 146 GLU A O 1
ATOM 1198 N N . ASP A 1 147 ? 22.855 8.495 -7.571 1.00 45.88 147 ASP A N 1
ATOM 1199 C CA . ASP A 1 147 ? 24.181 9.011 -7.954 1.00 45.88 147 ASP A CA 1
ATOM 1200 C C . ASP A 1 147 ? 24.401 9.152 -9.476 1.00 45.88 147 ASP A C 1
ATOM 1202 O O . ASP A 1 147 ? 25.354 9.799 -9.910 1.00 45.88 147 ASP A O 1
ATOM 1206 N N . GLN A 1 148 ? 23.544 8.552 -10.309 1.00 43.91 148 GLN A N 1
ATOM 1207 C CA . GLN A 1 148 ? 23.575 8.706 -11.771 1.00 43.91 148 GLN A CA 1
ATOM 1208 C C . GLN A 1 148 ? 22.650 9.826 -12.272 1.00 43.91 148 GLN A C 1
ATOM 1210 O O . GLN A 1 148 ? 22.704 10.184 -13.449 1.00 43.91 148 GLN A O 1
ATOM 1215 N N . LEU A 1 149 ? 21.858 10.431 -11.381 1.00 47.50 149 LEU A N 1
ATOM 1216 C CA . LEU A 1 149 ? 20.986 11.568 -11.673 1.00 47.50 149 LEU A CA 1
ATOM 1217 C C . LEU A 1 149 ? 21.742 12.882 -11.479 1.00 47.50 149 LEU A C 1
ATOM 1219 O O . LEU A 1 149 ? 21.378 13.731 -10.668 1.00 47.50 149 LEU A O 1
ATOM 1223 N N . SER A 1 150 ? 22.818 13.059 -12.244 1.00 32.62 150 SER A N 1
ATOM 1224 C CA . SER A 1 150 ? 23.411 14.385 -12.402 1.00 32.62 150 SER A CA 1
ATOM 1225 C C . SER A 1 150 ? 22.455 15.237 -13.250 1.00 32.62 150 SER A C 1
ATOM 1227 O O . SER A 1 150 ? 22.030 14.771 -14.311 1.00 32.62 150 SER A O 1
ATOM 1229 N N . PRO A 1 151 ? 22.096 16.464 -12.834 1.00 39.72 151 PRO A N 1
ATOM 1230 C CA . PRO A 1 151 ? 21.343 17.360 -13.695 1.00 39.72 151 PRO A CA 1
ATOM 1231 C C . PRO A 1 151 ? 22.272 17.788 -14.836 1.00 39.72 151 PRO A C 1
ATOM 1233 O O . PRO A 1 151 ? 23.285 18.449 -14.599 1.00 39.72 151 PRO A O 1
ATOM 1236 N N . ALA A 1 152 ? 21.963 17.354 -16.056 1.00 36.19 152 ALA A N 1
ATOM 1237 C CA . ALA A 1 152 ? 22.496 17.979 -17.262 1.00 36.19 152 ALA A CA 1
ATOM 1238 C C . ALA A 1 152 ? 21.742 19.285 -17.542 1.00 36.19 152 ALA A C 1
ATOM 1240 O O . ALA A 1 152 ? 20.504 19.300 -17.339 1.00 36.19 152 ALA A O 1
#

Foldseek 3Di:
DADDLVLLLVLLVLLLVLDPLLVLVVCVVPPCNVPPVDDPVRVVLSVVLNVLSVVLNVVSQVSNCVSPVDRPPPDPPPCNVVNPDDRVLQVLVVSLVVLVVCLVVLLVSLVVCVVNVVPVSSVSSVSSSVSSVVSSVSSVVSHDDVVVPDPD

Solvent-accessible surface area (backbone atoms only — not comparable to full-atom values): 8610 Å² total; per-residue (Å²): 105,69,76,51,72,69,54,53,48,52,52,46,54,55,61,59,67,67,64,60,51,60,60,40,46,44,42,65,72,34,59,68,50,38,70,75,71,38,54,72,71,55,46,56,48,43,52,51,54,36,53,58,49,53,54,55,45,51,53,47,48,48,53,42,29,76,71,69,74,43,80,70,78,85,72,73,67,75,66,62,79,69,54,86,78,60,58,64,31,57,53,39,34,55,48,35,54,53,43,67,68,43,44,66,57,41,49,50,53,15,50,52,26,46,71,29,67,37,55,71,59,15,50,53,33,45,55,49,44,53,50,49,49,53,48,35,63,70,42,56,86,56,34,52,64,71,90,74,66,67,88,125

Radius of gyration: 16.77 Å; Cα contacts (8 Å, |Δi|>4): 128; chains: 1; bounding box: 44×26×52 Å

pLDDT: mean 75.67, std 15.6, range [32.62, 95.75]

Mean predicted aligned error: 8.2 Å

Secondary structure (DSSP, 8-state):
-PPPHHHHHHHHHHHHT--THHHHHHHHH-HHHHHHS--HHHHHHHHHHHHHHHHHHHHHHHHHHHHHSPPPP----GGGGGGGG--HHHHHHHHHHHHHHHHHHHHHHHHHHHHTT-HHHHHHHHHHHHHHHHHHHHHGGGPPPGGG----